Protein AF-A0A950CWF6-F1 (afdb_monomer_lite)

Secondary structure (DSSP, 8-state):
-EEEEETT----EEE---TT-----PPPSS-EEEEE-SSS-------PPPSSTTS-SS----

Structure (mmCIF, N/CA/C/O backbone):
data_AF-A0A950CWF6-F1
#
_entry.id   AF-A0A950CWF6-F1
#
loop_
_atom_site.group_PDB
_atom_site.id
_atom_site.type_symbol
_atom_site.label_atom_id
_atom_site.label_alt_id
_atom_site.label_comp_id
_atom_site.label_asym_id
_atom_site.label_entity_id
_atom_site.label_seq_id
_atom_site.pdbx_PDB_ins_code
_atom_site.Cartn_x
_atom_site.Cartn_y
_atom_site.Cartn_z
_atom_site.occupancy
_atom_site.B_iso_or_equiv
_atom_site.auth_seq_id
_atom_site.auth_comp_id
_atom_site.auth_asym_id
_atom_site.auth_atom_id
_atom_site.pdbx_PDB_model_num
ATOM 1 N N . MET A 1 1 ? -10.061 -3.321 5.061 1.00 93.62 1 MET A N 1
ATOM 2 C CA . MET A 1 1 ? -10.034 -1.848 5.163 1.00 93.62 1 MET A CA 1
ATOM 3 C C . MET A 1 1 ? -8.607 -1.438 5.432 1.00 93.62 1 MET A C 1
ATOM 5 O O . MET A 1 1 ? -8.012 -1.955 6.377 1.00 93.62 1 MET A O 1
ATOM 9 N N . LEU A 1 2 ? -8.082 -0.540 4.611 1.00 95.62 2 LEU A N 1
ATOM 10 C CA . LEU A 1 2 ? -6.761 0.044 4.789 1.00 95.62 2 LEU A CA 1
ATOM 11 C C . LEU A 1 2 ? -6.899 1.506 5.207 1.00 95.62 2 LEU A C 1
ATOM 13 O O . LEU A 1 2 ? -7.750 2.225 4.689 1.00 95.62 2 LEU A O 1
ATOM 17 N N . SER A 1 3 ? -6.048 1.936 6.133 1.00 97.25 3 SER A N 1
ATOM 18 C CA . SER A 1 3 ? -5.821 3.347 6.434 1.00 97.25 3 SER A CA 1
ATOM 19 C C . SER A 1 3 ? -4.493 3.766 5.819 1.00 97.25 3 SER A C 1
ATOM 21 O O . SER A 1 3 ? -3.445 3.259 6.222 1.00 97.25 3 SER A O 1
ATOM 23 N N . ILE A 1 4 ? -4.528 4.710 4.885 1.00 95.25 4 ILE A N 1
ATOM 24 C CA . ILE A 1 4 ? -3.343 5.331 4.294 1.00 95.25 4 ILE A CA 1
ATOM 25 C C . ILE A 1 4 ? -2.920 6.496 5.184 1.00 95.25 4 ILE A C 1
ATOM 27 O O . ILE A 1 4 ? -3.673 7.452 5.386 1.00 95.25 4 ILE A O 1
ATOM 31 N N . GLU A 1 5 ? -1.718 6.402 5.741 1.00 96.69 5 GLU A N 1
ATOM 32 C CA . GLU A 1 5 ? -1.138 7.402 6.632 1.00 96.69 5 GLU A CA 1
ATOM 33 C C . GLU A 1 5 ? 0.069 8.055 5.961 1.00 96.69 5 GLU A C 1
ATOM 35 O O . GLU A 1 5 ? 1.033 7.373 5.612 1.00 96.69 5 GLU A O 1
ATOM 40 N N . PHE A 1 6 ? 0.027 9.376 5.798 1.00 95.06 6 PHE A N 1
ATOM 41 C CA . PHE A 1 6 ? 1.107 10.132 5.168 1.00 95.06 6 PHE A CA 1
ATOM 42 C C . PHE A 1 6 ? 2.170 10.551 6.181 1.00 95.06 6 PHE A C 1
ATOM 44 O O . PHE A 1 6 ? 1.854 10.962 7.302 1.00 95.06 6 PHE A O 1
ATOM 51 N N . CYS A 1 7 ? 3.437 10.491 5.771 1.00 93.69 7 CYS A N 1
ATOM 52 C CA . CYS A 1 7 ? 4.573 10.833 6.634 1.00 93.69 7 CYS A CA 1
ATOM 53 C C . CYS A 1 7 ? 4.583 12.309 7.064 1.00 93.69 7 CYS A C 1
ATOM 55 O O . CYS A 1 7 ? 5.116 12.642 8.119 1.00 93.69 7 CYS A O 1
ATOM 57 N N . ASP A 1 8 ? 3.970 13.187 6.271 1.00 94.00 8 ASP A N 1
ATOM 58 C CA . ASP A 1 8 ? 3.823 14.619 6.556 1.00 94.00 8 ASP A CA 1
ATOM 59 C C . ASP A 1 8 ? 2.739 14.939 7.607 1.00 94.00 8 ASP A C 1
ATOM 61 O O . ASP A 1 8 ? 2.540 16.102 7.956 1.00 94.00 8 ASP A O 1
ATOM 65 N N . GLY A 1 9 ? 2.033 13.924 8.121 1.00 91.62 9 GLY A N 1
ATOM 66 C CA . GLY A 1 9 ? 0.965 14.089 9.107 1.00 91.62 9 GLY A CA 1
ATOM 67 C C . GLY A 1 9 ? -0.343 14.639 8.533 1.00 91.62 9 GLY A C 1
ATOM 68 O O . GLY A 1 9 ? -1.220 15.043 9.299 1.00 91.62 9 GLY A O 1
ATOM 69 N N . GLY A 1 10 ? -0.493 14.672 7.207 1.00 93.62 10 GLY A N 1
ATOM 70 C CA . GLY A 1 10 ? -1.738 15.086 6.573 1.00 93.62 10 GLY A CA 1
ATOM 71 C C . GLY A 1 10 ? -2.903 14.112 6.811 1.00 93.62 10 GLY A C 1
ATOM 72 O O . GLY A 1 10 ? -2.743 13.066 7.448 1.00 93.62 10 GLY A O 1
ATOM 73 N N . PRO A 1 11 ? -4.102 14.444 6.295 1.00 96.69 11 PRO A N 1
ATOM 74 C CA . PRO A 1 11 ? -5.302 13.645 6.517 1.00 96.69 11 PRO A CA 1
ATOM 75 C C . PRO A 1 11 ? -5.129 12.198 6.056 1.00 96.69 11 PRO A C 1
ATOM 77 O O . PRO A 1 11 ? -4.597 11.952 4.973 1.00 96.69 11 PRO A O 1
ATOM 80 N N . LYS A 1 12 ? -5.613 11.256 6.870 1.00 96.38 12 LYS A N 1
ATOM 81 C CA . LYS A 1 12 ? -5.649 9.836 6.514 1.00 96.38 12 LYS A CA 1
ATOM 82 C C . LYS A 1 12 ? -6.700 9.582 5.439 1.00 96.38 12 LYS A C 1
ATOM 84 O O . LYS A 1 12 ? -7.723 10.269 5.410 1.00 96.38 12 LYS A O 1
ATOM 89 N N . LEU A 1 13 ? -6.467 8.569 4.611 1.00 95.75 13 LEU A N 1
ATOM 90 C CA . LEU A 1 13 ? -7.466 8.060 3.669 1.00 95.75 13 LEU A CA 1
ATOM 91 C C . LEU A 1 13 ? -7.882 6.652 4.077 1.00 95.75 13 LEU A C 1
ATOM 93 O O . LEU A 1 13 ? -7.035 5.839 4.438 1.00 95.75 13 LEU A O 1
ATOM 97 N N . GLU A 1 14 ? -9.175 6.363 4.001 1.00 96.50 14 GLU A N 1
ATOM 98 C CA . GLU A 1 14 ? -9.705 5.018 4.209 1.00 96.50 14 GLU A CA 1
ATOM 99 C C . GLU A 1 14 ? -10.034 4.388 2.859 1.00 96.50 14 GLU A C 1
ATOM 101 O O . GLU A 1 14 ? -10.744 4.981 2.045 1.00 96.50 14 GLU A O 1
ATOM 106 N N . VAL A 1 15 ? -9.507 3.188 2.628 1.00 93.06 15 VAL A N 1
ATOM 107 C CA . VAL A 1 15 ? -9.674 2.442 1.379 1.00 93.06 15 VAL A CA 1
ATOM 108 C C . VAL A 1 15 ? -10.305 1.089 1.685 1.00 93.06 15 VAL A C 1
ATOM 110 O O . VAL A 1 15 ? -9.740 0.244 2.395 1.00 93.06 15 VAL A O 1
ATOM 113 N N . ALA A 1 16 ? -11.508 0.881 1.153 1.00 93.62 16 ALA A N 1
ATOM 114 C CA . ALA A 1 16 ? -12.150 -0.42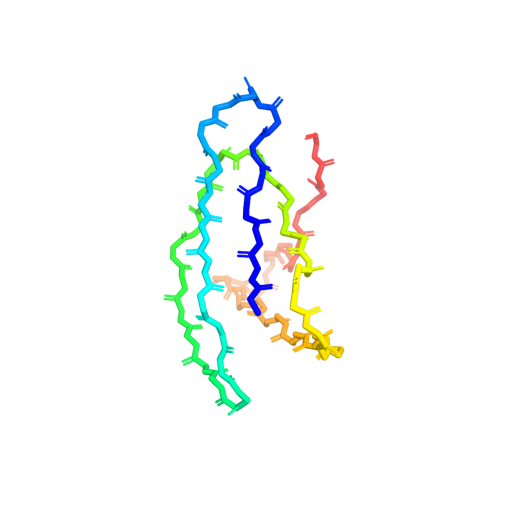2 1.155 1.00 93.62 16 ALA A CA 1
ATOM 115 C C . ALA A 1 16 ? -11.488 -1.299 0.085 1.00 93.62 16 ALA A C 1
ATOM 117 O O . ALA A 1 16 ? -11.377 -0.885 -1.062 1.00 93.62 16 ALA A O 1
ATOM 118 N N . VAL A 1 17 ? -11.050 -2.494 0.487 1.00 91.69 17 VAL A N 1
ATOM 119 C CA . VAL A 1 17 ? -10.470 -3.495 -0.414 1.00 91.69 17 VAL A CA 1
ATOM 120 C C . VAL A 1 17 ? -11.261 -4.783 -0.265 1.00 91.69 17 VAL A C 1
ATOM 122 O O . VAL A 1 17 ? -11.564 -5.189 0.866 1.00 91.69 17 VAL A O 1
ATOM 125 N N . GLU A 1 18 ? -11.588 -5.407 -1.389 1.00 92.44 18 GLU A N 1
ATOM 126 C CA . GLU A 1 18 ? -12.353 -6.648 -1.461 1.00 92.44 18 GLU A CA 1
ATOM 127 C C . GLU A 1 18 ? -11.474 -7.844 -1.875 1.00 92.44 18 GLU A C 1
ATOM 129 O O . GLU A 1 18 ? -10.501 -7.684 -2.616 1.00 92.44 18 GLU A O 1
ATOM 134 N N . PRO A 1 19 ? -11.787 -9.075 -1.422 1.00 91.56 19 PRO A N 1
ATOM 135 C CA . PRO A 1 19 ? -11.060 -10.264 -1.859 1.00 91.56 19 PRO A CA 1
ATOM 136 C C . PRO A 1 19 ? -11.102 -10.444 -3.382 1.00 91.56 19 PRO A C 1
ATOM 138 O O . PRO A 1 19 ? -12.176 -10.515 -3.976 1.00 91.56 19 PRO A O 1
ATOM 141 N N . GLY A 1 20 ? -9.927 -10.577 -4.003 1.00 93.19 20 GLY A N 1
ATOM 142 C CA . GLY A 1 20 ? -9.793 -10.744 -5.454 1.00 93.19 20 GLY A CA 1
ATOM 143 C C . GLY A 1 20 ? -9.853 -9.442 -6.258 1.00 93.19 20 GLY A C 1
ATOM 144 O O . GLY A 1 20 ? -9.860 -9.508 -7.486 1.00 93.19 20 GLY A O 1
ATOM 1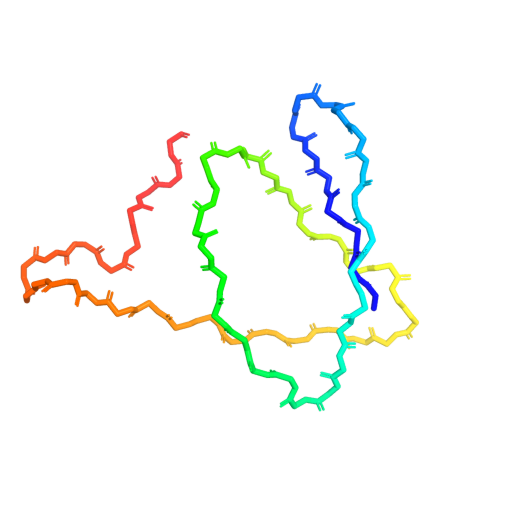45 N N . GLN A 1 21 ? -9.888 -8.285 -5.593 1.00 92.50 21 GLN A N 1
ATOM 146 C CA . GLN A 1 21 ? -9.758 -6.982 -6.237 1.00 92.50 21 GLN A CA 1
ATOM 147 C C . GLN A 1 21 ? -8.398 -6.856 -6.941 1.00 92.50 21 GLN A C 1
ATOM 149 O O . GLN A 1 21 ? -7.368 -7.274 -6.410 1.00 92.50 21 GLN A O 1
ATOM 154 N N . VAL A 1 22 ? -8.417 -6.300 -8.153 1.00 92.56 22 VAL A N 1
ATOM 155 C CA . VAL A 1 22 ? -7.239 -6.059 -8.992 1.00 92.56 22 VAL A CA 1
ATOM 156 C C . VAL A 1 22 ? -7.409 -4.690 -9.630 1.00 92.56 22 VAL A C 1
ATOM 158 O O . VAL A 1 22 ? -8.304 -4.518 -10.456 1.00 92.56 22 VAL A O 1
ATOM 161 N N . ASP A 1 23 ? -6.533 -3.757 -9.274 1.00 87.56 23 ASP A N 1
ATOM 162 C CA . ASP A 1 23 ? -6.562 -2.379 -9.759 1.00 87.56 23 ASP A CA 1
ATOM 163 C C . ASP A 1 23 ? -5.175 -1.926 -10.227 1.00 87.56 23 ASP A C 1
ATOM 165 O O . ASP A 1 23 ? -4.152 -2.528 -9.892 1.00 87.56 23 ASP A O 1
ATOM 169 N N . TRP A 1 24 ? -5.163 -0.857 -11.023 1.00 81.75 24 TRP A N 1
ATOM 170 C CA . TRP A 1 24 ? -3.957 -0.136 -11.419 1.00 81.75 24 TRP A CA 1
ATOM 171 C C . TRP A 1 24 ? -4.052 1.290 -10.892 1.00 81.75 24 TRP A C 1
ATOM 173 O O . TRP A 1 24 ? -4.932 2.037 -11.320 1.00 81.75 24 TRP A O 1
ATOM 183 N N . ASP A 1 25 ? -3.129 1.660 -10.008 1.00 74.62 25 ASP A N 1
ATOM 184 C CA . ASP A 1 25 ? -3.035 3.007 -9.451 1.00 74.62 25 ASP A CA 1
ATOM 185 C C . ASP A 1 25 ? -1.829 3.753 -10.023 1.00 74.62 25 ASP A C 1
ATOM 187 O O . ASP A 1 25 ? -0.749 3.185 -10.208 1.00 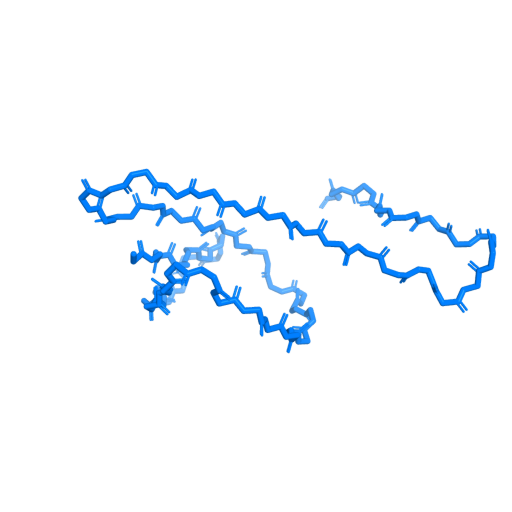74.62 25 ASP A O 1
ATOM 191 N N . GLU A 1 26 ? -2.007 5.050 -10.281 1.00 80.19 26 GLU A N 1
ATOM 192 C CA . GLU A 1 26 ? -0.891 5.928 -10.628 1.00 80.19 26 GLU A CA 1
ATOM 193 C C . GLU A 1 26 ? -0.033 6.160 -9.371 1.00 80.19 26 GLU A C 1
ATOM 195 O O . GLU A 1 26 ? -0.569 6.579 -8.335 1.00 80.19 26 GLU A O 1
ATOM 200 N N . PRO A 1 27 ? 1.287 5.915 -9.423 1.00 77.19 27 PRO A N 1
ATOM 201 C CA . PRO A 1 27 ? 2.152 6.124 -8.274 1.00 77.19 27 PRO A CA 1
ATOM 202 C C . PRO A 1 27 ? 2.155 7.597 -7.847 1.00 77.19 27 PRO A C 1
ATOM 204 O O . PRO A 1 27 ? 2.339 8.510 -8.649 1.00 77.19 27 PRO A O 1
ATOM 207 N N . SER A 1 28 ? 1.984 7.827 -6.546 1.00 82.19 28 SER A N 1
ATOM 208 C CA . SER A 1 28 ? 2.160 9.144 -5.935 1.00 82.19 28 SER A CA 1
ATOM 209 C C . SER A 1 28 ? 3.585 9.300 -5.410 1.00 82.19 28 SER A C 1
ATOM 211 O O . SER A 1 28 ? 4.158 8.370 -4.847 1.00 82.19 28 SER A O 1
ATOM 213 N N . ASP A 1 29 ? 4.129 10.509 -5.525 1.00 86.81 29 ASP A N 1
ATOM 214 C CA . ASP A 1 29 ? 5.401 10.913 -4.921 1.00 86.81 29 ASP A CA 1
ATOM 215 C C . ASP A 1 29 ? 5.295 11.200 -3.413 1.00 86.81 29 ASP A C 1
ATOM 217 O O . ASP A 1 29 ? 6.303 11.486 -2.768 1.00 86.81 29 ASP A O 1
ATOM 221 N N . ARG A 1 30 ? 4.091 11.124 -2.830 1.00 89.81 30 ARG A N 1
ATOM 222 C CA . ARG A 1 30 ? 3.847 11.424 -1.420 1.00 89.81 30 ARG A CA 1
ATOM 223 C C . ARG A 1 30 ? 4.088 10.182 -0.553 1.00 89.81 30 ARG A C 1
ATOM 225 O O . ARG A 1 30 ? 3.273 9.253 -0.592 1.00 89.81 30 ARG A O 1
ATOM 232 N N . PRO A 1 31 ? 5.140 10.160 0.291 1.00 90.56 31 PRO A N 1
ATOM 233 C CA . PRO A 1 31 ? 5.451 8.996 1.111 1.00 90.56 31 PRO A CA 1
ATOM 234 C C . PRO A 1 31 ? 4.328 8.691 2.103 1.00 90.56 31 PRO A C 1
ATOM 236 O O . PRO A 1 31 ? 3.845 9.573 2.826 1.00 90.56 31 PRO A O 1
ATOM 239 N N . HIS A 1 32 ? 3.925 7.427 2.146 1.00 92.25 32 HIS A N 1
ATOM 240 C CA . HIS A 1 32 ? 2.835 6.952 2.983 1.00 92.25 32 HIS A CA 1
ATOM 241 C C . HIS A 1 32 ? 3.057 5.504 3.416 1.00 92.25 32 HIS A C 1
ATOM 243 O O . HIS A 1 32 ? 3.886 4.784 2.860 1.00 92.25 32 HIS A O 1
ATOM 249 N N . ARG A 1 33 ? 2.290 5.071 4.416 1.00 92.81 33 ARG A N 1
ATOM 250 C CA . ARG A 1 33 ? 2.145 3.661 4.784 1.0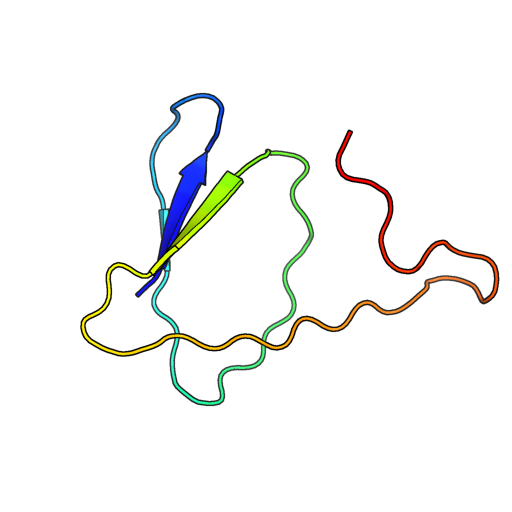0 92.81 33 ARG A CA 1
ATOM 251 C C . ARG A 1 33 ? 0.675 3.267 4.768 1.00 92.81 33 ARG A C 1
ATOM 253 O O . ARG A 1 33 ? -0.170 4.025 5.247 1.00 92.81 33 ARG A O 1
ATOM 260 N N . ALA A 1 34 ? 0.382 2.073 4.270 1.00 93.31 34 ALA A N 1
ATOM 261 C CA . ALA A 1 34 ? -0.931 1.458 4.406 1.00 93.31 34 ALA A CA 1
ATOM 262 C C . ALA A 1 34 ? -0.973 0.605 5.681 1.00 93.31 34 ALA A C 1
ATOM 264 O O . ALA A 1 34 ? -0.096 -0.226 5.920 1.00 93.31 34 ALA A O 1
ATOM 265 N N . VAL A 1 35 ? -1.989 0.813 6.517 1.00 96.06 35 VAL A N 1
ATOM 266 C CA . VAL A 1 35 ? -2.205 0.057 7.757 1.00 96.06 35 VAL A CA 1
ATOM 267 C C . VAL A 1 35 ? -3.496 -0.739 7.626 1.00 96.06 35 VAL A C 1
ATOM 269 O O . VAL A 1 35 ? -4.562 -0.156 7.423 1.00 96.06 35 VAL A O 1
ATOM 272 N N . ASN A 1 36 ? -3.426 -2.065 7.774 1.00 96.69 36 ASN A N 1
ATOM 273 C CA . ASN A 1 36 ? -4.631 -2.887 7.867 1.00 96.69 36 ASN A CA 1
ATOM 274 C C . ASN A 1 36 ? -5.346 -2.599 9.195 1.00 96.69 36 ASN A C 1
ATOM 276 O O . ASN A 1 36 ? -4.868 -2.977 10.263 1.00 96.69 36 ASN A O 1
ATOM 280 N N . ILE A 1 37 ? -6.493 -1.928 9.109 1.00 97.44 37 ILE A N 1
ATOM 281 C CA . ILE A 1 37 ? -7.378 -1.623 10.244 1.00 97.44 37 ILE A CA 1
ATOM 282 C C . ILE A 1 37 ? -8.641 -2.500 10.238 1.00 97.44 37 ILE A C 1
ATOM 284 O O . ILE A 1 37 ? -9.555 -2.291 11.033 1.00 97.44 37 ILE A O 1
ATOM 288 N N . GLY A 1 38 ? -8.724 -3.460 9.311 1.00 94.50 38 GLY A N 1
ATOM 289 C CA . GLY A 1 38 ? -9.823 -4.412 9.214 1.00 94.50 38 GLY A CA 1
ATOM 290 C C . GLY A 1 38 ? -9.736 -5.541 10.243 1.00 94.50 38 GLY A C 1
ATOM 291 O O . GLY A 1 38 ? -8.718 -5.760 10.890 1.00 94.50 38 GLY A O 1
ATOM 292 N N . ALA A 1 39 ? -10.827 -6.300 10.361 1.00 95.69 39 ALA A N 1
ATOM 293 C CA . ALA A 1 39 ? -10.916 -7.449 11.266 1.00 95.69 39 ALA A CA 1
ATOM 294 C C . ALA A 1 39 ? -10.340 -8.756 10.682 1.00 95.69 39 ALA A C 1
ATOM 296 O O . ALA A 1 39 ? -10.335 -9.779 11.364 1.00 95.69 39 ALA A O 1
ATOM 297 N N . VAL A 1 40 ? -9.891 -8.744 9.424 1.00 92.56 40 VAL A N 1
ATOM 298 C CA . VAL A 1 40 ? -9.367 -9.916 8.710 1.00 92.56 40 VAL A CA 1
ATOM 299 C C . VAL A 1 40 ? -7.937 -9.660 8.228 1.00 92.56 40 VAL A C 1
ATOM 301 O O . VAL A 1 40 ? -7.582 -8.499 7.989 1.00 92.56 40 VAL A O 1
ATOM 304 N N . PRO A 1 41 ? -7.109 -10.711 8.074 1.00 94.06 41 PRO A N 1
ATOM 305 C CA . PRO A 1 41 ? -5.812 -10.588 7.420 1.00 94.06 41 PRO A CA 1
ATOM 306 C C . PRO A 1 41 ? -5.941 -9.959 6.031 1.00 94.06 41 PRO A C 1
ATOM 308 O O . PRO A 1 41 ? -6.928 -10.176 5.329 1.00 94.06 41 PRO A O 1
ATOM 311 N N . TYR A 1 42 ? -4.934 -9.176 5.662 1.00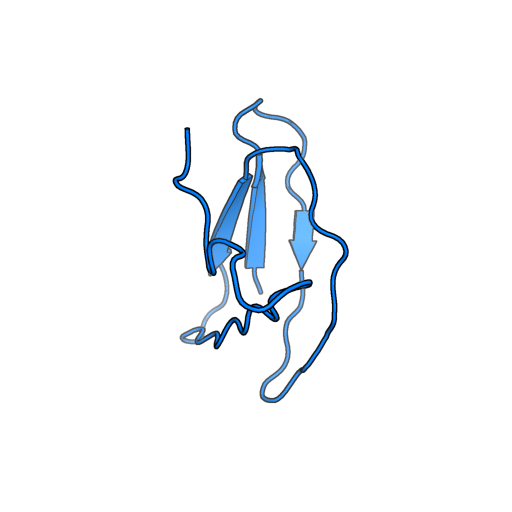 93.69 42 TYR A N 1
ATOM 312 C CA . TYR A 1 42 ? -4.808 -8.556 4.351 1.00 93.69 42 TYR A CA 1
ATOM 313 C C . TYR A 1 42 ? -3.557 -9.114 3.681 1.00 93.69 42 TYR A C 1
ATOM 315 O O . TYR A 1 42 ? -2.497 -9.153 4.309 1.00 93.69 42 TYR A O 1
ATOM 323 N N . GLU A 1 43 ? -3.696 -9.539 2.432 1.00 93.38 43 GLU A N 1
ATOM 324 C CA . GLU A 1 43 ? -2.604 -10.004 1.585 1.00 93.38 43 GLU A CA 1
ATOM 325 C C . GLU A 1 43 ? -2.671 -9.237 0.266 1.00 93.38 43 GLU A C 1
ATOM 327 O O . GLU A 1 43 ? -3.751 -9.071 -0.302 1.00 93.38 43 GLU A O 1
ATOM 332 N N . GLU A 1 44 ? -1.518 -8.778 -0.211 1.00 91.38 44 GLU A N 1
ATOM 333 C CA . GLU A 1 44 ? -1.380 -8.046 -1.465 1.00 91.38 44 GLU A CA 1
ATOM 334 C C . GLU A 1 44 ? -0.228 -8.631 -2.271 1.00 91.38 44 GLU A C 1
ATOM 336 O O . GLU A 1 44 ? 0.822 -8.976 -1.722 1.00 91.38 44 GLU A O 1
ATOM 341 N N . VAL A 1 45 ? -0.429 -8.725 -3.583 1.00 89.94 45 VAL A N 1
ATOM 342 C CA . VAL A 1 45 ? 0.621 -9.064 -4.539 1.00 89.94 45 VAL A CA 1
ATOM 343 C C . VAL A 1 45 ? 0.787 -7.880 -5.477 1.00 89.94 45 VAL A C 1
ATOM 345 O O . VAL A 1 45 ? -0.024 -7.674 -6.376 1.00 89.94 45 VAL A O 1
ATOM 348 N N . THR A 1 46 ? 1.850 -7.111 -5.275 1.00 85.00 46 THR A N 1
ATOM 349 C CA . THR A 1 46 ? 2.197 -5.984 -6.143 1.00 85.00 46 THR A CA 1
ATOM 350 C C . THR A 1 46 ? 3.095 -6.470 -7.283 1.00 85.00 46 THR A C 1
ATOM 352 O O . THR A 1 46 ? 4.089 -7.162 -7.049 1.00 85.00 46 THR A O 1
ATOM 355 N N . VAL A 1 47 ? 2.754 -6.117 -8.526 1.00 83.94 47 VAL A N 1
ATOM 356 C CA . VAL A 1 47 ? 3.536 -6.462 -9.725 1.00 83.94 47 VAL A CA 1
ATOM 357 C C . VAL A 1 47 ? 4.008 -5.182 -10.403 1.00 83.94 47 VAL A C 1
ATOM 359 O O . VAL A 1 47 ? 3.194 -4.360 -10.812 1.00 83.94 47 VAL A O 1
ATOM 362 N N . PHE A 1 48 ? 5.322 -5.040 -10.561 1.00 79.19 48 PHE A N 1
ATOM 363 C CA . PHE A 1 48 ? 5.933 -3.936 -11.297 1.00 79.19 48 PHE A CA 1
ATOM 364 C C . PHE A 1 48 ? 6.287 -4.388 -12.714 1.00 79.19 48 PHE A C 1
ATOM 366 O O . PHE A 1 48 ? 6.956 -5.408 -12.901 1.00 79.19 48 PHE A O 1
ATOM 373 N N . PHE A 1 49 ? 5.857 -3.620 -13.714 1.00 79.19 49 PHE A N 1
ATOM 374 C CA . PHE A 1 49 ? 6.305 -3.793 -15.091 1.00 79.19 49 PHE A CA 1
ATOM 375 C C . PHE A 1 49 ? 7.397 -2.778 -15.405 1.00 79.19 49 PHE A C 1
ATOM 377 O O . PHE A 1 49 ? 7.229 -1.579 -15.194 1.00 79.19 49 PHE A O 1
ATOM 384 N N . LEU A 1 50 ? 8.515 -3.272 -15.931 1.00 83.19 50 LEU A N 1
ATOM 385 C CA . LEU A 1 50 ? 9.574 -2.417 -16.448 1.00 83.19 50 LEU A CA 1
ATOM 386 C C . LEU A 1 50 ? 9.101 -1.699 -17.712 1.00 83.19 50 LEU A C 1
ATOM 388 O O . LEU A 1 50 ? 8.436 -2.306 -18.556 1.00 83.19 50 LEU A O 1
ATOM 392 N N . SER A 1 51 ? 9.493 -0.435 -17.873 1.00 81.44 51 SER A N 1
ATOM 393 C CA . SER A 1 51 ? 9.247 0.289 -19.125 1.00 81.44 51 SER A CA 1
ATOM 394 C C . SER A 1 51 ? 10.241 -0.138 -20.212 1.00 81.44 51 SER A C 1
ATOM 396 O O . SER A 1 51 ? 9.881 -0.193 -21.389 1.00 81.44 51 SER A O 1
ATOM 398 N N . ALA A 1 52 ? 11.468 -0.501 -19.823 1.00 86.94 52 ALA A N 1
ATOM 399 C CA . ALA A 1 52 ? 12.505 -1.061 -20.685 1.00 86.94 52 ALA A CA 1
ATOM 400 C C . ALA A 1 52 ? 13.263 -2.227 -20.007 1.00 86.94 52 ALA A C 1
ATOM 402 O O . ALA A 1 52 ? 13.313 -2.293 -18.782 1.00 86.94 52 ALA A O 1
ATOM 403 N N . PRO A 1 53 ? 13.901 -3.140 -20.770 1.00 86.56 53 PRO A N 1
ATOM 404 C CA . PRO A 1 53 ? 14.608 -4.299 -20.206 1.00 86.56 53 PRO A CA 1
ATOM 405 C C . PRO A 1 53 ? 15.716 -3.975 -19.194 1.00 86.56 53 PRO A C 1
ATOM 407 O O . PRO A 1 53 ? 16.019 -4.814 -18.352 1.00 86.56 53 PRO A O 1
ATOM 410 N N . ASP A 1 54 ? 16.307 -2.782 -19.289 1.00 87.12 54 ASP A N 1
ATOM 411 C CA . ASP A 1 54 ? 17.432 -2.349 -18.454 1.00 87.12 54 ASP A CA 1
ATOM 412 C C . ASP A 1 54 ? 16.997 -1.488 -17.246 1.00 87.12 54 ASP A C 1
ATOM 414 O O . ASP A 1 54 ? 17.848 -0.999 -16.501 1.00 87.12 54 ASP A O 1
ATOM 418 N N . ASP A 1 55 ? 15.690 -1.289 -17.040 1.00 84.94 55 ASP A N 1
ATOM 419 C CA . ASP A 1 55 ? 15.161 -0.533 -15.899 1.00 84.94 55 ASP A CA 1
ATOM 420 C C . ASP A 1 55 ? 15.283 -1.318 -14.580 1.00 84.94 55 ASP A C 1
ATOM 422 O O . ASP A 1 55 ? 15.287 -2.551 -14.546 1.00 84.94 55 ASP A O 1
ATOM 426 N N . ILE A 1 56 ? 15.333 -0.591 -13.460 1.00 78.75 56 ILE A N 1
ATOM 427 C CA . ILE A 1 56 ? 15.375 -1.178 -12.115 1.00 78.75 56 ILE A CA 1
ATOM 428 C C . ILE A 1 56 ? 13.944 -1.582 -11.698 1.00 78.75 56 ILE A C 1
ATOM 430 O O . ILE A 1 56 ? 13.097 -0.696 -11.584 1.00 78.75 56 ILE A O 1
ATOM 434 N N . PRO A 1 57 ? 13.658 -2.873 -11.410 1.00 70.81 57 PRO A N 1
ATOM 435 C CA . PRO A 1 57 ? 12.304 -3.355 -11.091 1.00 70.81 57 PRO A CA 1
ATOM 436 C C . PRO A 1 57 ? 11.635 -2.698 -9.891 1.00 70.81 57 PRO A C 1
ATOM 438 O O . PRO A 1 57 ? 10.412 -2.624 -9.836 1.00 70.81 57 PRO A O 1
ATOM 441 N N . GLN A 1 58 ? 12.433 -2.232 -8.936 1.00 71.44 58 GLN A N 1
ATOM 442 C CA . GLN A 1 58 ? 11.964 -1.491 -7.779 1.00 71.44 58 GLN A CA 1
ATOM 443 C C . GLN A 1 58 ? 13.128 -0.622 -7.280 1.00 71.44 58 GLN A C 1
ATOM 445 O O . GLN A 1 58 ? 14.073 -1.171 -6.710 1.00 71.44 58 GLN A O 1
ATOM 450 N N . PRO A 1 59 ? 13.143 0.694 -7.554 1.00 64.31 59 PRO A N 1
ATOM 451 C CA . PRO A 1 59 ? 14.192 1.573 -7.050 1.00 64.31 59 PRO A CA 1
ATOM 452 C C . PRO A 1 59 ? 14.171 1.620 -5.515 1.00 64.31 59 PRO A C 1
ATOM 454 O O . PRO A 1 59 ? 13.120 1.453 -4.893 1.00 64.31 59 PRO A O 1
ATOM 457 N N . ASP A 1 60 ? 15.340 1.828 -4.906 1.00 63.97 60 ASP A N 1
ATOM 458 C CA . ASP A 1 60 ? 15.465 1.909 -3.451 1.00 63.97 60 ASP A CA 1
ATOM 459 C C . ASP A 1 60 ? 14.612 3.053 -2.887 1.00 63.97 60 ASP A C 1
ATOM 461 O O . ASP A 1 60 ? 14.546 4.146 -3.454 1.00 63.97 60 ASP A O 1
ATOM 465 N N . ALA A 1 61 ? 13.983 2.809 -1.737 1.00 58.25 61 ALA A N 1
ATOM 466 C CA . ALA A 1 61 ? 13.310 3.853 -0.977 1.00 58.25 61 ALA A CA 1
ATOM 467 C C . ALA A 1 61 ? 14.375 4.781 -0.361 1.00 58.25 61 ALA A C 1
ATOM 469 O O . ALA A 1 61 ? 14.974 4.438 0.659 1.00 58.25 61 ALA A O 1
ATOM 470 N N . THR A 1 62 ? 14.655 5.912 -1.015 1.00 51.47 62 THR A N 1
ATOM 471 C CA . THR A 1 62 ? 15.538 6.979 -0.501 1.00 51.47 62 THR A CA 1
ATOM 47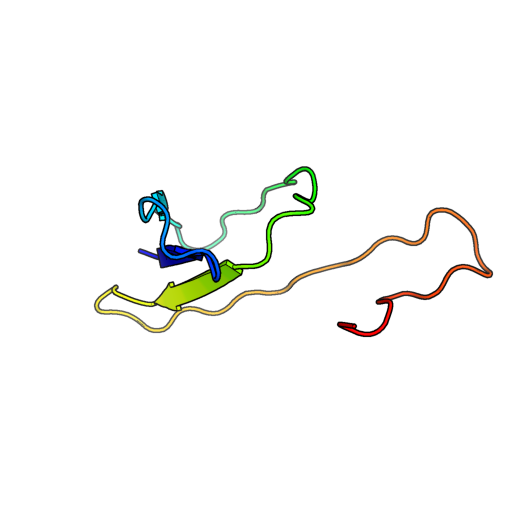2 C C . THR A 1 62 ? 14.879 7.817 0.580 1.00 51.47 62 THR A C 1
ATOM 474 O O . THR A 1 62 ? 13.687 8.153 0.398 1.00 51.47 62 THR A O 1
#

Radius of gyration: 14.0 Å; chains: 1; bounding box: 30×26×32 Å

Sequence (62 aa):
MLSIEFCDGGPKLEVAVEPGQVDWDEPSDRPHRAVNIGAVPYEEVTVFFLSAPDDIPQPDAT

pLDDT: mean 87.63, std 9.96, range [51.47, 97.44]

Foldseek 3Di:
DKWKAFPVRDDIDDDDDDPPDDDDDDDDPTDIDIDPPDPDDDDDDDAADDPDPPDDRDDDDD